Protein AF-A2G9U9-F1 (afdb_monomer)

Foldseek 3Di:
DLVVLLVVLLVQLPDPDLEDDPVNLVVSVVVLVPDDLVSVLSSLLSLLVVLLDDPDDPSSNVHSVVVLVVCCVPPVVSSVVSVVVCVVSVVVVVVVVVVVVVVVVVVVVVVVVD

Radius of gyration: 17.68 Å; Cα contacts (8 Å, |Δi|>4): 52; chains: 1; bounding box: 60×22×32 Å

pLDDT: mean 82.05, std 16.96, range [29.73, 95.94]

Secondary structure (DSSP, 8-state):
-HHHHHHHHHHHHTSSS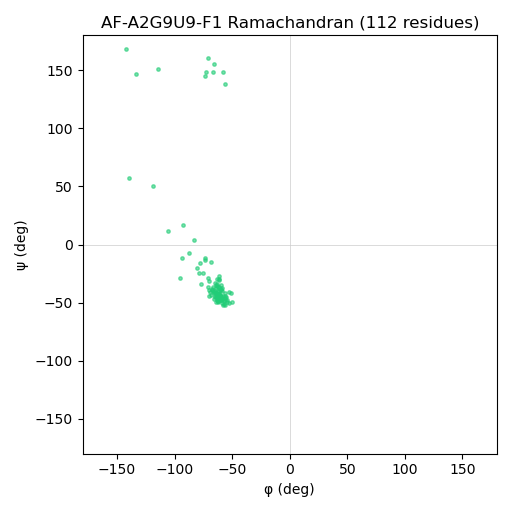SS--HHHHHHHHHHHHHS-HHHHHHHHHHHHHHHTSS---HHHHHHHHHHHHHHHHH-HHHHHHHHHHHHHHHHHHHHHHHHHHHHHHHHHHHHTT-

Solvent-accessible surface area (backbone atoms only — not comparable to full-atom values): 6516 Å² total; per-residue (Å²): 109,41,69,58,53,43,51,49,53,55,58,61,39,70,48,88,61,96,63,82,54,70,67,57,53,51,51,53,51,55,52,57,70,73,46,54,69,75,40,48,49,55,32,53,49,51,51,51,48,56,66,74,41,93,86,62,53,70,69,32,45,52,50,54,46,55,52,48,53,53,42,40,76,76,40,48,68,64,42,51,57,50,46,60,73,43,48,64,61,52,50,54,50,52,52,52,55,52,52,60,53,44,55,51,49,53,54,49,57,59,60,71,77,109

Nearest PDB structures (foldseek):
  7zbw-assembly1_D  TM=5.278E-01  e=1.260E+00  Homo sapiens
  5mq0-assembly1_H  TM=6.323E-01  e=5.828E+00  Saccharomyces cerevisiae
  7dmf-assembly1_A  TM=4.169E-01  e=3.858E+00  synthetic construct
  9g6k-assembly1_Lq  TM=3.735E-01  e=4.604E+00  Toxoplasma gondii
  3ea5-assembly2_D  TM=4.399E-01  e=9.337E+00  Saccharomyces cerevisiae

Structure (mmCIF, N/CA/C/O backbone):
data_AF-A2G9U9-F1
#
_entry.id   AF-A2G9U9-F1
#
loop_
_atom_site.group_PDB
_atom_site.id
_atom_site.type_symbol
_atom_site.label_atom_id
_atom_site.label_alt_id
_atom_site.label_comp_id
_atom_site.label_asym_id
_atom_site.label_entity_id
_atom_site.label_seq_id
_atom_site.pdbx_PDB_ins_code
_atom_site.Cartn_x
_atom_site.Cartn_y
_atom_site.Cartn_z
_atom_site.occupancy
_atom_site.B_iso_or_equiv
_atom_site.auth_seq_id
_atom_site.auth_comp_id
_atom_site.auth_asym_id
_atom_site.auth_atom_id
_atom_site.pdbx_PDB_model_num
ATOM 1 N N . MET A 1 1 ? -11.664 -10.485 3.962 1.00 69.94 1 MET A N 1
ATOM 2 C CA . MET A 1 1 ? -11.960 -9.277 3.154 1.00 69.94 1 MET A CA 1
ATOM 3 C C . MET A 1 1 ? -10.697 -8.467 2.861 1.00 69.94 1 MET A C 1
ATOM 5 O O . MET A 1 1 ? -10.426 -8.225 1.693 1.00 69.94 1 MET A O 1
ATOM 9 N N . SER A 1 2 ? -9.882 -8.148 3.874 1.00 84.00 2 SER A N 1
ATOM 10 C CA . SER A 1 2 ? -8.572 -7.473 3.753 1.00 84.00 2 SER A CA 1
ATOM 11 C C . SER A 1 2 ? -7.621 -8.106 2.724 1.00 84.00 2 SER A C 1
ATOM 13 O O . SER A 1 2 ? -7.153 -7.413 1.829 1.00 84.00 2 SER A O 1
ATOM 15 N N . ARG A 1 3 ? -7.418 -9.432 2.760 1.00 89.62 3 ARG A N 1
ATOM 16 C CA . ARG A 1 3 ? -6.572 -10.146 1.774 1.00 89.62 3 ARG A CA 1
ATOM 17 C C . ARG A 1 3 ? -7.059 -10.004 0.325 1.00 89.62 3 ARG A C 1
ATOM 19 O O . ARG A 1 3 ? -6.250 -9.862 -0.581 1.00 89.62 3 ARG A O 1
ATOM 26 N N . ARG A 1 4 ? -8.381 -10.020 0.105 1.00 93.56 4 ARG A N 1
ATOM 27 C CA . ARG A 1 4 ? -8.967 -9.851 -1.236 1.00 93.56 4 ARG A CA 1
ATOM 28 C C . ARG A 1 4 ? -8.685 -8.448 -1.771 1.00 93.56 4 ARG A C 1
ATOM 30 O O . ARG A 1 4 ? -8.239 -8.330 -2.903 1.00 93.56 4 ARG A O 1
ATOM 37 N N . LEU A 1 5 ? -8.899 -7.421 -0.943 1.00 94.50 5 LEU A N 1
ATOM 38 C CA . LEU A 1 5 ? -8.611 -6.033 -1.309 1.00 94.50 5 LEU A CA 1
ATOM 39 C C . LEU A 1 5 ? -7.120 -5.830 -1.611 1.00 94.50 5 LEU A C 1
ATOM 41 O O . LEU A 1 5 ? -6.786 -5.230 -2.624 1.00 94.50 5 LEU A O 1
ATOM 45 N N . LEU A 1 6 ? -6.233 -6.357 -0.763 1.00 95.12 6 LEU A N 1
ATOM 46 C CA . LEU A 1 6 ? -4.788 -6.270 -0.977 1.00 95.12 6 LEU A CA 1
ATOM 47 C C . LEU A 1 6 ? -4.380 -6.885 -2.324 1.00 95.12 6 LEU A C 1
ATOM 49 O O . LEU A 1 6 ? -3.701 -6.231 -3.107 1.00 95.12 6 LEU A O 1
ATOM 53 N N . ASN A 1 7 ? -4.853 -8.096 -2.632 1.00 95.12 7 ASN A N 1
ATOM 54 C CA . ASN A 1 7 ? -4.568 -8.743 -3.915 1.00 95.12 7 ASN A CA 1
ATOM 55 C C . ASN A 1 7 ? -5.115 -7.939 -5.103 1.00 95.12 7 ASN A C 1
ATOM 57 O O . ASN A 1 7 ? -4.440 -7.831 -6.120 1.00 95.12 7 ASN A O 1
ATOM 61 N N . GLN A 1 8 ? -6.312 -7.355 -4.980 1.00 95.56 8 GLN A N 1
ATOM 62 C CA . GLN A 1 8 ? -6.877 -6.491 -6.021 1.00 95.56 8 GLN A CA 1
ATOM 63 C C . GLN A 1 8 ? -5.991 -5.266 -6.279 1.00 95.56 8 GLN A C 1
ATOM 65 O O . GLN A 1 8 ? -5.714 -4.956 -7.431 1.00 95.56 8 GLN A O 1
ATOM 70 N N . ILE A 1 9 ? -5.492 -4.619 -5.221 1.00 95.94 9 ILE A N 1
ATOM 71 C CA . ILE A 1 9 ? -4.565 -3.484 -5.333 1.00 95.94 9 ILE A CA 1
ATOM 72 C C . ILE A 1 9 ? -3.260 -3.888 -6.010 1.00 95.94 9 ILE A C 1
ATOM 74 O O . ILE A 1 9 ? -2.801 -3.191 -6.914 1.00 95.94 9 ILE A O 1
ATOM 78 N N . ILE A 1 10 ? -2.672 -5.009 -5.596 1.00 94.00 10 ILE A N 1
ATOM 79 C CA . ILE A 1 10 ? -1.420 -5.494 -6.177 1.00 94.00 10 ILE A CA 1
ATOM 80 C C . ILE A 1 10 ? -1.619 -5.806 -7.661 1.00 94.00 10 ILE A C 1
ATOM 82 O O . ILE A 1 10 ? -0.854 -5.311 -8.482 1.00 94.00 10 ILE A O 1
ATOM 86 N N . ASN A 1 11 ? -2.668 -6.546 -8.021 1.00 93.75 11 ASN A N 1
ATOM 87 C CA . ASN A 1 11 ? -2.938 -6.912 -9.411 1.00 93.75 11 ASN A CA 1
ATOM 88 C C . ASN A 1 11 ? -3.186 -5.678 -10.287 1.00 93.75 11 ASN A C 1
ATOM 90 O O . ASN A 1 11 ? -2.589 -5.548 -11.350 1.00 93.75 11 ASN A O 1
ATOM 94 N N . GLU A 1 12 ? -4.002 -4.730 -9.826 1.00 94.50 12 GLU A N 1
ATOM 95 C CA . GLU A 1 12 ? -4.274 -3.505 -10.583 1.00 94.50 12 GLU A CA 1
ATOM 96 C C . GLU A 1 12 ? -3.007 -2.643 -10.741 1.00 94.50 12 GLU A C 1
ATOM 98 O O . GLU A 1 12 ? -2.799 -2.016 -11.784 1.00 94.50 12 GLU A O 1
ATOM 103 N N . SER A 1 13 ? -2.105 -2.651 -9.749 1.00 93.50 13 SER A N 1
ATOM 104 C CA . SER A 1 13 ? -0.830 -1.925 -9.837 1.00 93.50 13 SER A CA 1
ATOM 105 C C . SER A 1 13 ? 0.055 -2.418 -10.986 1.00 93.50 13 SER A C 1
ATOM 107 O O . SER A 1 13 ? 0.830 -1.633 -11.534 1.00 93.50 13 SER A O 1
ATOM 109 N N . GLN A 1 14 ? -0.099 -3.685 -11.393 1.00 92.56 14 GLN A N 1
ATOM 110 C CA . GLN A 1 14 ? 0.659 -4.300 -12.485 1.00 92.56 14 GLN A CA 1
ATOM 111 C C . GLN A 1 14 ? 0.223 -3.814 -13.871 1.00 92.56 14 GLN A C 1
ATOM 113 O O . GLN A 1 14 ? 0.937 -4.055 -14.843 1.00 92.56 14 GLN A O 1
ATOM 118 N N . SER A 1 15 ? -0.910 -3.110 -13.979 1.00 90.56 15 SER A N 1
ATOM 119 C CA . SER A 1 15 ? -1.349 -2.516 -15.244 1.00 90.56 15 SER A CA 1
ATOM 120 C C . SER A 1 15 ? -0.303 -1.548 -15.813 1.00 90.56 15 SER A C 1
ATOM 122 O O . SER A 1 15 ? 0.409 -0.861 -15.077 1.00 90.56 15 SER A O 1
ATOM 124 N N . SER A 1 16 ? -0.233 -1.449 -17.141 1.00 87.19 16 SER A N 1
ATOM 125 C CA . SER A 1 16 ? 0.700 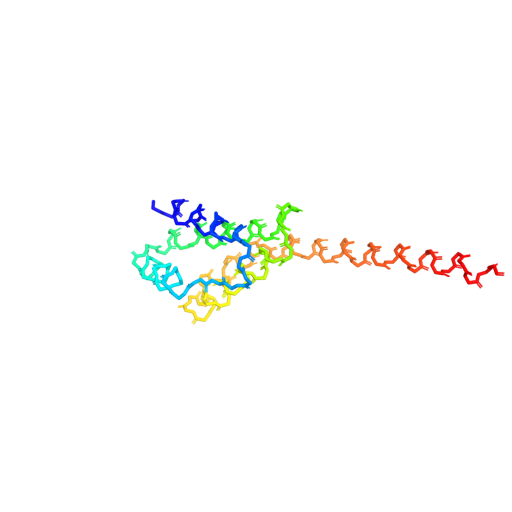-0.557 -17.846 1.00 87.19 16 SER A CA 1
ATOM 126 C C . SER A 1 16 ? 0.318 0.925 -17.772 1.00 87.19 16 SER A C 1
ATOM 128 O O . SER A 1 16 ? 1.140 1.786 -18.077 1.00 87.19 16 SER A O 1
ATOM 130 N N . SER A 1 17 ? -0.908 1.244 -17.345 1.00 86.75 17 SER A N 1
ATOM 131 C CA . SER A 1 17 ? -1.376 2.620 -17.157 1.00 86.75 17 SER A CA 1
ATOM 132 C C . SER A 1 17 ? -0.456 3.388 -16.207 1.00 86.75 17 SER A C 1
ATOM 134 O O . SER A 1 17 ? -0.070 2.859 -15.175 1.00 86.75 17 SER A O 1
ATOM 136 N N . GLY A 1 18 ? -0.135 4.651 -16.494 1.00 81.38 18 GLY A N 1
ATOM 137 C CA . GLY A 1 18 ? 0.722 5.471 -15.618 1.00 81.38 18 GLY A CA 1
ATOM 138 C C . GLY A 1 18 ? 0.085 5.855 -14.271 1.00 81.38 18 GLY A C 1
ATOM 139 O O . GLY A 1 18 ? 0.768 6.305 -13.357 1.00 81.38 18 GLY A O 1
ATOM 140 N N . THR A 1 19 ? -1.230 5.687 -14.145 1.00 85.12 19 THR A N 1
ATOM 141 C CA . THR A 1 19 ? -2.033 6.105 -12.992 1.00 85.12 19 THR A CA 1
ATOM 142 C C . THR A 1 19 ? -3.116 5.071 -12.688 1.00 85.12 19 THR A C 1
ATOM 144 O O . THR A 1 19 ? -3.382 4.178 -13.496 1.00 85.12 19 THR A O 1
ATOM 147 N N . TRP A 1 20 ? -3.750 5.203 -11.528 1.00 91.19 20 TRP A N 1
ATOM 148 C CA . TRP A 1 20 ? -4.965 4.475 -11.188 1.00 91.19 20 TRP A CA 1
ATOM 149 C C . TRP A 1 20 ? -6.167 5.038 -11.943 1.00 91.19 20 TRP A C 1
ATOM 151 O O . TRP A 1 20 ? -6.289 6.254 -12.114 1.00 91.19 20 TRP A O 1
ATOM 161 N N . SER A 1 21 ? -7.102 4.173 -12.332 1.00 91.62 21 SER A N 1
ATOM 162 C CA . SER A 1 21 ? -8.404 4.652 -12.789 1.00 91.62 21 SER A CA 1
ATOM 163 C C . SER A 1 21 ? -9.166 5.305 -11.629 1.00 91.62 21 SER A C 1
ATOM 165 O O . SER A 1 21 ? -9.026 4.929 -10.458 1.00 91.62 21 SER A O 1
ATOM 167 N N . TYR A 1 22 ? -9.986 6.309 -11.949 1.00 89.69 22 TYR A N 1
ATOM 168 C CA . TYR A 1 22 ? -10.817 6.985 -10.951 1.00 89.69 22 TYR A CA 1
ATOM 169 C C . TYR A 1 22 ? -11.755 6.000 -10.240 1.00 89.69 22 TYR A C 1
ATOM 171 O O . TYR A 1 22 ? -11.872 6.031 -9.015 1.00 89.69 22 TYR A O 1
ATOM 179 N N . THR A 1 23 ? -12.384 5.108 -11.008 1.00 93.75 23 THR A N 1
ATOM 180 C CA . THR A 1 23 ? -13.302 4.078 -10.509 1.00 93.75 23 THR A CA 1
ATOM 181 C C . THR A 1 23 ? -12.606 3.146 -9.528 1.00 93.75 23 THR A C 1
ATOM 183 O O . THR A 1 23 ? -13.097 2.968 -8.416 1.00 93.75 23 THR A O 1
ATOM 186 N N . PHE A 1 24 ? -11.414 2.654 -9.875 1.00 94.62 24 PHE A N 1
ATOM 187 C CA . PHE A 1 24 ? -10.636 1.799 -8.986 1.00 94.62 24 PHE A CA 1
ATOM 188 C C . PHE A 1 24 ? -10.301 2.500 -7.665 1.00 94.62 24 PHE A C 1
ATOM 190 O O . PHE A 1 24 ? -10.539 1.960 -6.584 1.00 94.62 24 PHE A O 1
ATOM 197 N N . MET A 1 25 ? -9.806 3.742 -7.726 1.00 93.56 25 MET A N 1
ATOM 198 C CA . MET A 1 25 ? -9.506 4.502 -6.510 1.00 93.56 25 MET A CA 1
ATOM 199 C C . MET A 1 25 ? -10.754 4.734 -5.665 1.00 93.56 25 MET A C 1
ATOM 201 O O . MET A 1 25 ? -10.698 4.597 -4.445 1.00 93.56 25 MET A O 1
ATOM 205 N N . PHE A 1 26 ? -11.882 5.073 -6.283 1.00 93.06 26 PHE A N 1
ATOM 206 C CA . PHE A 1 26 ? -13.143 5.271 -5.576 1.00 93.06 26 PHE A CA 1
ATOM 207 C C . PHE A 1 26 ? -13.610 3.994 -4.859 1.00 93.06 26 PHE A C 1
ATOM 209 O O . PHE A 1 26 ? -13.975 4.041 -3.682 1.00 93.06 26 PHE A O 1
ATOM 216 N N . GLU A 1 27 ? -13.525 2.841 -5.522 1.00 95.00 27 GLU A N 1
ATOM 217 C CA . GLU A 1 27 ? -13.864 1.542 -4.938 1.00 95.00 27 GLU A CA 1
ATOM 218 C C . GLU A 1 27 ? -12.958 1.184 -3.759 1.00 95.00 27 GLU A C 1
ATOM 220 O O . GLU A 1 27 ? -13.456 0.865 -2.676 1.00 95.00 27 GLU A O 1
ATOM 225 N N . VAL A 1 28 ? -11.636 1.305 -3.923 1.00 95.31 28 VAL A N 1
ATOM 226 C CA . VAL A 1 28 ? -10.671 1.038 -2.846 1.00 95.31 28 VAL A CA 1
ATOM 227 C C . VAL A 1 28 ? -10.972 1.907 -1.626 1.00 95.31 28 VAL A C 1
ATOM 229 O O . VAL A 1 28 ? -11.009 1.399 -0.505 1.00 95.31 28 VAL A O 1
ATOM 232 N N . ARG A 1 29 ? -11.257 3.199 -1.827 1.00 93.25 29 ARG A N 1
ATOM 233 C CA . ARG A 1 29 ? -11.622 4.130 -0.746 1.00 93.25 29 ARG A CA 1
ATOM 234 C C . ARG A 1 29 ? -12.880 3.690 -0.006 1.00 93.25 29 ARG A C 1
ATOM 236 O O . ARG A 1 29 ? -12.885 3.662 1.225 1.00 93.25 29 ARG A O 1
ATOM 243 N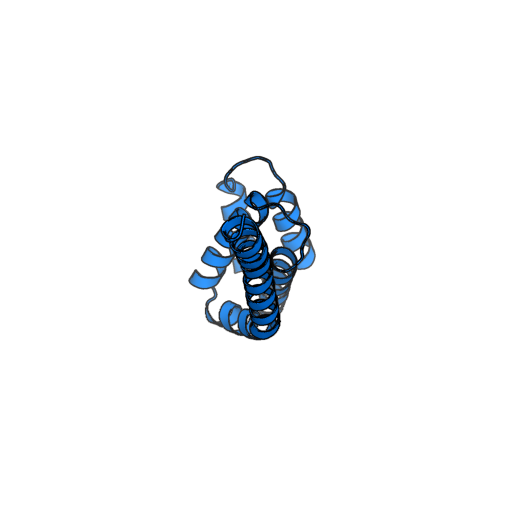 N . ASN A 1 30 ? -13.927 3.312 -0.735 1.00 94.56 30 ASN A N 1
ATOM 244 C CA . ASN A 1 30 ? -15.179 2.856 -0.135 1.00 94.56 30 ASN A CA 1
ATOM 245 C C . ASN A 1 30 ? -14.996 1.563 0.660 1.00 94.56 30 ASN A C 1
ATOM 247 O O . ASN A 1 30 ? -15.516 1.441 1.770 1.00 94.56 30 ASN A O 1
ATOM 251 N N . ILE A 1 31 ? -14.221 0.613 0.132 1.00 95.38 31 ILE A N 1
ATOM 252 C CA . ILE A 1 31 ? -13.929 -0.632 0.843 1.00 95.38 31 ILE A CA 1
ATOM 253 C C . ILE A 1 31 ? -13.129 -0.320 2.109 1.00 95.38 31 ILE A C 1
ATOM 255 O O . ILE A 1 31 ? -13.533 -0.749 3.189 1.00 95.38 31 ILE A O 1
ATOM 259 N N . LEU A 1 32 ? -12.050 0.467 2.010 1.00 94.94 32 LEU A N 1
ATOM 260 C CA . LEU A 1 32 ? -11.230 0.859 3.159 1.00 94.94 32 LEU A CA 1
ATOM 261 C C . LEU A 1 32 ? -12.068 1.538 4.244 1.00 94.94 32 LEU A C 1
ATOM 263 O O . LEU A 1 32 ? -11.965 1.152 5.406 1.00 94.94 32 LEU A O 1
ATOM 267 N N . LYS A 1 33 ? -12.949 2.479 3.886 1.00 93.94 33 LYS A N 1
ATOM 268 C CA . LYS A 1 33 ? -13.834 3.163 4.842 1.00 93.94 33 LYS A CA 1
ATOM 269 C C . LYS A 1 33 ? -14.638 2.177 5.694 1.00 93.94 33 LYS A C 1
ATOM 271 O O . LYS A 1 33 ? -14.719 2.363 6.907 1.00 93.94 33 LYS A O 1
ATOM 276 N N . ASN A 1 34 ? -15.132 1.106 5.078 1.00 94.44 34 ASN A N 1
ATOM 277 C CA . ASN A 1 34 ? -15.985 0.103 5.715 1.00 94.44 34 ASN A CA 1
ATOM 278 C C . ASN A 1 34 ? -15.218 -1.041 6.406 1.00 94.44 34 ASN A C 1
ATOM 280 O O . ASN A 1 34 ? -15.828 -1.861 7.091 1.00 94.44 34 ASN A O 1
ATOM 284 N N . LEU A 1 35 ? -13.892 -1.127 6.255 1.00 94.88 35 LEU A N 1
ATOM 285 C CA . LEU A 1 35 ? -13.097 -2.146 6.945 1.00 94.88 35 LEU A CA 1
ATOM 286 C C . LEU A 1 35 ? -12.964 -1.853 8.442 1.00 94.88 35 LEU A C 1
ATOM 288 O O . LEU A 1 35 ? -12.836 -0.704 8.869 1.00 94.88 35 LEU A O 1
ATOM 292 N N . ARG A 1 36 ? -12.875 -2.910 9.252 1.00 94.75 36 ARG A N 1
ATOM 293 C CA . ARG A 1 36 ? -12.460 -2.799 10.659 1.00 94.75 36 ARG A CA 1
ATOM 294 C C . ARG A 1 36 ? -11.000 -2.347 10.746 1.00 94.75 36 ARG A C 1
ATOM 296 O O . ARG A 1 36 ? -10.220 -2.588 9.827 1.00 94.75 36 ARG A O 1
ATOM 303 N N . GLN A 1 37 ? -10.609 -1.729 11.860 1.00 91.31 37 GLN A N 1
ATOM 304 C CA . GLN A 1 37 ? -9.241 -1.227 12.061 1.00 91.31 37 GLN A CA 1
ATOM 305 C C . GLN A 1 37 ? -8.176 -2.313 11.841 1.00 91.31 37 GLN A C 1
ATOM 307 O O . GLN A 1 37 ? -7.269 -2.117 11.038 1.00 91.31 37 GLN A O 1
ATOM 312 N N . ASN A 1 38 ? -8.352 -3.498 12.430 1.00 91.69 38 ASN A N 1
ATOM 313 C CA . ASN A 1 38 ? -7.416 -4.618 12.255 1.00 91.69 38 ASN A CA 1
ATOM 314 C C . ASN A 1 38 ? -7.298 -5.085 10.794 1.00 91.69 38 ASN A C 1
ATOM 316 O O . ASN A 1 38 ? -6.250 -5.569 10.377 1.00 91.69 38 ASN A O 1
ATOM 320 N N . ASP A 1 39 ? -8.361 -4.948 9.999 1.00 94.44 39 ASP A N 1
ATOM 321 C CA . ASP A 1 39 ? -8.322 -5.277 8.574 1.00 94.44 39 ASP A CA 1
ATOM 322 C C . ASP A 1 39 ?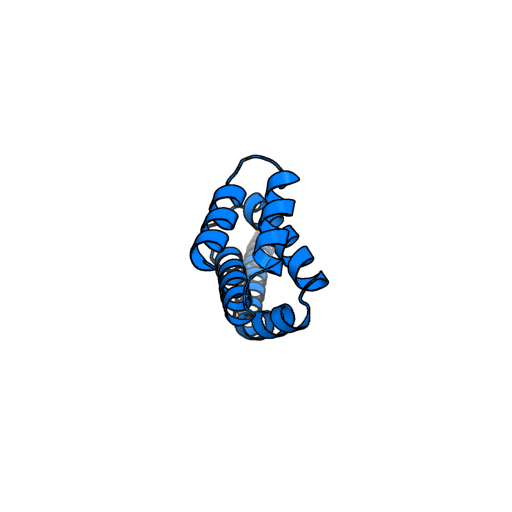 -7.614 -4.199 7.749 1.00 94.44 39 ASP A C 1
ATOM 324 O O . ASP A 1 39 ? -6.933 -4.542 6.784 1.00 94.44 39 ASP A O 1
ATOM 328 N N . LYS A 1 40 ? -7.730 -2.922 8.137 1.00 93.56 40 LYS A N 1
ATOM 329 C CA . LYS A 1 40 ? -6.951 -1.826 7.541 1.00 93.56 40 LYS A CA 1
ATOM 330 C C . LYS A 1 40 ? -5.457 -2.036 7.770 1.00 93.56 40 LYS A C 1
ATOM 332 O O . LYS A 1 40 ? -4.706 -2.002 6.802 1.00 93.56 40 LYS A O 1
ATOM 337 N N . VAL A 1 41 ? -5.057 -2.339 9.011 1.00 92.69 41 VAL A N 1
ATOM 338 C CA . VAL A 1 41 ? -3.656 -2.637 9.367 1.00 92.69 41 VAL A CA 1
ATOM 339 C C . VAL A 1 41 ? -3.101 -3.727 8.454 1.00 92.69 41 VAL A C 1
ATOM 341 O O . VAL A 1 41 ? -2.098 -3.505 7.794 1.00 92.69 41 VAL A O 1
ATOM 344 N N . LYS A 1 42 ? -3.808 -4.856 8.300 1.00 93.69 42 LYS A N 1
ATOM 345 C CA . LYS A 1 42 ? -3.379 -5.952 7.409 1.00 93.69 42 LYS A CA 1
ATOM 346 C C . LYS A 1 42 ? -3.155 -5.510 5.963 1.00 93.69 42 LYS A C 1
ATOM 348 O O . LYS A 1 42 ? -2.196 -5.948 5.336 1.00 93.69 42 LYS A O 1
ATOM 353 N N . VAL A 1 43 ? -4.040 -4.670 5.422 1.00 94.75 43 VAL A N 1
ATOM 354 C CA . VAL A 1 43 ? -3.875 -4.134 4.063 1.00 94.75 43 VAL A CA 1
ATOM 355 C C . VAL A 1 43 ? -2.638 -3.243 4.002 1.00 94.75 43 VAL A C 1
ATOM 357 O O . VAL A 1 43 ? -1.837 -3.390 3.089 1.00 94.75 43 VAL A O 1
ATOM 360 N N . PHE A 1 44 ? -2.447 -2.354 4.976 1.00 93.38 44 PHE A N 1
ATOM 361 C CA . PHE A 1 44 ? -1.345 -1.392 4.963 1.00 93.38 44 PHE A CA 1
ATOM 362 C C . PHE A 1 44 ? 0.005 -2.085 5.152 1.00 93.38 44 PHE A C 1
ATOM 364 O O . PHE A 1 44 ? 0.931 -1.806 4.396 1.00 93.38 44 PHE A O 1
ATOM 371 N N . THR A 1 45 ? 0.094 -3.036 6.084 1.00 92.06 45 THR A N 1
ATOM 372 C CA . THR A 1 45 ? 1.260 -3.905 6.275 1.00 92.06 45 THR A CA 1
ATOM 373 C C . THR A 1 45 ? 1.624 -4.608 4.972 1.00 92.06 45 THR A C 1
ATOM 375 O O . THR A 1 45 ? 2.762 -4.502 4.532 1.00 92.06 45 THR A O 1
ATOM 378 N N . GLY A 1 46 ? 0.650 -5.225 4.295 1.00 91.69 46 GLY A N 1
ATOM 379 C CA . GLY A 1 46 ? 0.894 -5.891 3.015 1.00 91.69 46 GLY A CA 1
ATOM 380 C C . GLY A 1 46 ? 1.358 -4.942 1.903 1.00 91.69 46 GLY A C 1
ATOM 381 O O . GLY A 1 46 ? 2.208 -5.310 1.099 1.00 91.69 46 GLY A O 1
ATOM 382 N N . LEU A 1 47 ? 0.857 -3.701 1.862 1.00 92.31 47 LEU A N 1
ATOM 383 C CA . LEU A 1 47 ? 1.348 -2.692 0.913 1.00 92.31 47 LEU A CA 1
ATOM 384 C C . LEU A 1 47 ? 2.807 -2.316 1.189 1.00 92.31 47 LEU A C 1
ATOM 386 O O . LEU A 1 47 ? 3.600 -2.228 0.252 1.00 92.31 47 LEU A O 1
ATOM 390 N N . PHE A 1 48 ? 3.168 -2.113 2.460 1.00 90.12 48 PHE A N 1
ATOM 391 C CA . PHE A 1 48 ? 4.552 -1.847 2.849 1.00 90.12 48 PHE A CA 1
ATOM 392 C C . PHE A 1 48 ? 5.466 -3.020 2.516 1.00 90.12 48 PHE A C 1
ATOM 394 O O . PHE A 1 48 ? 6.534 -2.790 1.961 1.00 90.12 48 PHE A O 1
ATOM 401 N N . GLU A 1 49 ? 5.048 -4.256 2.787 1.00 89.38 49 GLU A N 1
ATOM 402 C CA . GLU A 1 49 ? 5.794 -5.456 2.404 1.00 89.38 49 GLU A CA 1
ATOM 403 C C . GLU A 1 49 ? 6.053 -5.472 0.899 1.00 89.38 49 GLU A C 1
ATOM 405 O O . GLU A 1 49 ? 7.204 -5.549 0.488 1.00 89.38 49 GLU A O 1
ATOM 410 N N . VAL A 1 50 ? 5.025 -5.310 0.065 1.00 90.12 50 VAL A N 1
ATOM 411 C CA . VAL A 1 50 ? 5.188 -5.323 -1.398 1.00 90.12 50 VAL A CA 1
ATOM 412 C C . VAL A 1 50 ? 6.143 -4.224 -1.872 1.00 90.12 50 VAL A C 1
ATOM 414 O O . VAL A 1 50 ? 7.048 -4.501 -2.656 1.00 90.12 50 VAL A O 1
ATOM 417 N N . ILE A 1 51 ? 6.008 -2.997 -1.356 1.00 88.06 51 ILE A N 1
ATOM 418 C CA . ILE A 1 51 ? 6.909 -1.883 -1.700 1.00 88.06 51 ILE A CA 1
ATOM 419 C C . ILE A 1 51 ? 8.348 -2.151 -1.240 1.00 88.06 51 ILE A C 1
ATOM 421 O O . ILE A 1 51 ? 9.316 -1.808 -1.924 1.00 88.06 51 ILE A O 1
ATOM 425 N N . LEU A 1 52 ? 8.493 -2.771 -0.071 1.00 81.06 52 LEU A N 1
ATOM 426 C CA . LEU A 1 52 ? 9.762 -3.125 0.549 1.00 81.06 52 LEU A CA 1
ATOM 427 C C . LEU A 1 52 ? 10.215 -4.542 0.201 1.00 81.06 52 LEU A C 1
ATOM 429 O O . LEU A 1 52 ? 11.122 -5.035 0.856 1.00 81.06 52 LEU A O 1
ATOM 433 N N . HIS A 1 53 ? 9.681 -5.195 -0.826 1.00 74.25 53 HIS A N 1
ATOM 434 C CA . HIS A 1 53 ? 10.233 -6.426 -1.392 1.00 74.25 53 HIS A CA 1
ATOM 435 C C . HIS A 1 53 ? 10.707 -6.152 -2.829 1.00 74.25 53 HIS A C 1
ATOM 437 O O . HIS A 1 53 ? 10.325 -5.167 -3.451 1.00 74.25 53 HIS A O 1
ATOM 443 N N . LYS A 1 54 ? 11.729 -6.887 -3.291 1.00 58.81 54 LYS A N 1
ATOM 444 C CA . LYS A 1 54 ? 12.620 -6.435 -4.386 1.00 58.81 54 LYS A CA 1
ATOM 445 C C . LYS A 1 54 ? 12.084 -6.675 -5.810 1.00 58.81 54 LYS A C 1
ATOM 447 O O . LYS A 1 54 ? 12.773 -6.324 -6.757 1.00 58.81 54 LYS A O 1
ATOM 452 N N . GLU A 1 55 ? 10.868 -7.183 -5.974 1.00 77.00 55 GLU A N 1
ATOM 453 C CA . GLU A 1 55 ? 10.350 -7.629 -7.277 1.00 77.00 55 GLU A CA 1
ATOM 454 C C . GLU A 1 55 ? 9.109 -6.848 -7.725 1.00 77.00 55 GLU A C 1
ATOM 456 O O . GLU A 1 55 ? 8.093 -7.425 -8.099 1.00 77.00 55 GLU A O 1
ATOM 461 N N . ILE A 1 56 ? 9.178 -5.516 -7.683 1.00 87.12 56 ILE A N 1
ATOM 462 C CA . ILE A 1 56 ? 8.161 -4.657 -8.299 1.00 87.12 56 ILE A CA 1
ATOM 463 C C . ILE A 1 56 ? 8.815 -3.540 -9.110 1.00 87.12 56 ILE A C 1
ATOM 465 O O . ILE A 1 56 ? 9.892 -3.044 -8.764 1.00 87.12 56 ILE A O 1
ATOM 469 N N . THR A 1 57 ? 8.161 -3.144 -10.201 1.00 89.75 57 THR A N 1
ATOM 470 C CA . THR A 1 57 ? 8.662 -2.087 -11.090 1.00 89.75 57 THR A CA 1
ATOM 471 C C . THR A 1 57 ? 8.572 -0.711 -10.427 1.00 89.75 57 THR A C 1
ATOM 473 O O . THR A 1 57 ? 7.787 -0.500 -9.501 1.00 89.75 57 THR A O 1
ATOM 476 N N . GLU A 1 58 ? 9.329 0.270 -10.925 1.00 88.25 58 GLU A N 1
ATOM 477 C CA . GLU A 1 58 ? 9.217 1.658 -10.447 1.00 88.25 58 GLU A CA 1
ATOM 478 C C . GLU A 1 58 ? 7.808 2.231 -10.656 1.00 88.25 58 GLU A C 1
ATOM 480 O O . GLU A 1 58 ? 7.287 2.937 -9.794 1.00 88.25 58 GLU A O 1
ATOM 485 N N . LEU A 1 59 ? 7.135 1.853 -11.748 1.00 90.06 59 LEU A N 1
ATOM 486 C CA . LEU A 1 59 ? 5.742 2.233 -11.981 1.00 90.06 59 LEU A CA 1
ATOM 487 C C . LEU A 1 59 ? 4.802 1.646 -10.915 1.00 90.06 59 LEU A C 1
ATOM 489 O O . LEU A 1 59 ? 3.935 2.351 -10.397 1.00 90.06 59 LEU A O 1
ATOM 493 N N . GLN A 1 60 ? 4.981 0.373 -10.554 1.00 90.94 60 GLN A N 1
ATOM 494 C CA . GLN A 1 60 ? 4.208 -0.257 -9.481 1.00 90.94 60 GLN A CA 1
ATOM 495 C C . GLN A 1 60 ? 4.481 0.424 -8.134 1.00 90.94 60 GLN A C 1
ATOM 497 O O . GLN A 1 60 ? 3.534 0.770 -7.427 1.00 90.94 60 GLN A O 1
ATOM 502 N N . LYS A 1 61 ? 5.751 0.702 -7.802 1.00 89.38 61 LYS A N 1
ATOM 503 C CA . LYS A 1 61 ? 6.122 1.462 -6.593 1.00 89.38 61 LYS A CA 1
ATOM 504 C C . LYS A 1 61 ? 5.437 2.819 -6.553 1.00 89.38 61 LYS A C 1
ATOM 506 O O . LYS A 1 61 ? 4.862 3.174 -5.525 1.00 89.38 61 LYS A O 1
ATOM 511 N N . PHE A 1 62 ? 5.471 3.559 -7.659 1.00 89.69 62 PHE A N 1
ATOM 512 C CA . PHE A 1 62 ? 4.835 4.866 -7.778 1.00 89.69 62 PHE A CA 1
ATOM 513 C C . PHE A 1 62 ? 3.332 4.783 -7.493 1.00 89.69 62 PHE A C 1
ATOM 515 O O . PHE A 1 62 ? 2.833 5.469 -6.600 1.00 89.69 62 PHE A O 1
ATOM 522 N N . LYS A 1 63 ? 2.621 3.875 -8.167 1.00 92.25 63 LYS A N 1
ATOM 523 C CA . LYS A 1 63 ? 1.188 3.642 -7.952 1.00 92.25 63 LYS A CA 1
ATOM 524 C C . LYS A 1 63 ? 0.856 3.290 -6.504 1.00 92.25 63 LYS A C 1
ATOM 526 O O . LYS A 1 63 ? -0.012 3.916 -5.892 1.00 92.25 63 LYS A O 1
ATOM 531 N N . LEU A 1 64 ? 1.546 2.307 -5.929 1.00 92.56 64 LEU A N 1
ATOM 532 C CA . LEU A 1 64 ? 1.306 1.883 -4.547 1.00 92.56 64 LEU A CA 1
ATOM 533 C C . LEU A 1 64 ? 1.624 3.010 -3.549 1.00 92.56 64 LEU A C 1
ATOM 535 O O . LEU A 1 64 ? 0.900 3.183 -2.569 1.00 92.56 64 LEU A O 1
ATOM 539 N N . SER A 1 65 ? 2.628 3.840 -3.843 1.00 89.75 65 SER A N 1
ATOM 540 C CA . SER A 1 65 ? 2.952 5.032 -3.052 1.00 89.75 65 SER A CA 1
ATOM 541 C C . SER A 1 65 ? 1.832 6.074 -3.093 1.00 89.75 65 SER A C 1
ATOM 543 O O . SER A 1 65 ? 1.488 6.628 -2.052 1.00 89.75 65 SER A O 1
ATOM 545 N N . GLN A 1 66 ? 1.187 6.294 -4.245 1.00 90.62 66 GLN A N 1
ATOM 546 C CA . GLN A 1 66 ? 0.016 7.180 -4.335 1.00 90.62 66 GLN A CA 1
ATOM 547 C C . GLN A 1 66 ? -1.126 6.713 -3.419 1.00 90.62 66 GLN A C 1
ATOM 549 O O . GLN A 1 66 ? -1.775 7.531 -2.758 1.00 90.62 66 GLN A O 1
ATOM 554 N N . LEU A 1 67 ? -1.365 5.399 -3.342 1.00 91.81 67 LEU A N 1
ATOM 555 C CA . LEU A 1 67 ? -2.373 4.847 -2.439 1.00 91.81 67 LEU A CA 1
ATOM 556 C C . LEU A 1 67 ? -1.960 4.996 -0.967 1.00 91.81 67 LEU A C 1
ATOM 558 O O . LEU A 1 67 ? -2.794 5.367 -0.139 1.00 91.81 67 LEU A O 1
ATOM 562 N N . LEU A 1 68 ? -0.684 4.777 -0.639 1.00 90.62 68 LEU A N 1
ATOM 563 C CA . LEU A 1 68 ? -0.157 5.041 0.702 1.00 90.62 68 LEU A CA 1
ATOM 564 C C . LEU A 1 68 ? -0.299 6.514 1.108 1.00 90.62 68 LEU A C 1
ATOM 566 O O . LEU A 1 68 ? -0.666 6.781 2.249 1.00 90.62 68 LEU A O 1
ATOM 570 N N . CYS A 1 69 ? -0.100 7.470 0.195 1.00 89.50 69 CYS A N 1
ATOM 571 C CA . CYS A 1 69 ? -0.356 8.888 0.466 1.00 89.50 69 CYS A CA 1
ATOM 572 C C . CYS A 1 69 ? -1.829 9.146 0.810 1.00 89.50 6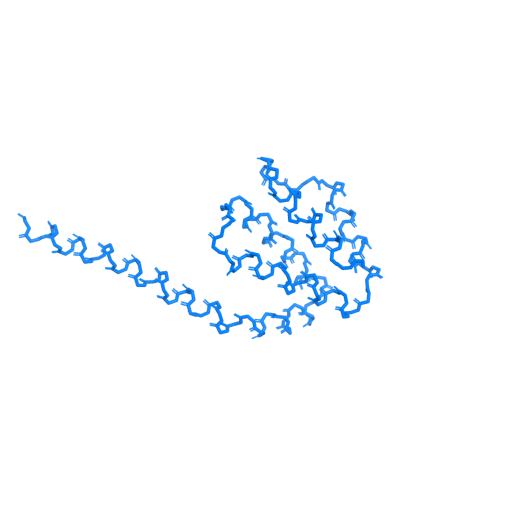9 CYS A C 1
ATOM 574 O O . CYS A 1 69 ? -2.131 9.870 1.758 1.00 89.50 69 CYS A O 1
ATOM 576 N N . TYR A 1 70 ? -2.762 8.527 0.080 1.00 89.50 70 TYR A N 1
ATOM 577 C CA . TYR A 1 70 ? -4.182 8.601 0.428 1.00 89.50 70 TYR A CA 1
ATOM 578 C C . TYR A 1 70 ? -4.459 8.028 1.829 1.00 89.50 70 TYR A C 1
ATOM 580 O O . TYR A 1 70 ? -5.196 8.635 2.613 1.00 89.50 70 TYR A O 1
ATOM 588 N N . ILE A 1 71 ? -3.856 6.880 2.148 1.00 89.19 71 ILE A N 1
ATOM 589 C CA . ILE A 1 71 ? -3.993 6.228 3.453 1.00 89.19 71 ILE A CA 1
ATOM 590 C C . ILE A 1 71 ? -3.449 7.123 4.567 1.00 89.19 71 ILE A C 1
ATOM 592 O O . ILE A 1 71 ? -4.138 7.300 5.566 1.00 89.19 71 ILE A O 1
ATOM 596 N N . TYR A 1 72 ? -2.268 7.716 4.391 1.00 89.31 72 TYR A N 1
ATOM 597 C CA . TYR A 1 72 ? -1.674 8.645 5.354 1.00 89.31 72 TYR A CA 1
ATOM 598 C C . TYR A 1 72 ? -2.622 9.806 5.677 1.00 89.31 72 TYR A C 1
ATOM 600 O O . TYR A 1 72 ? -2.850 10.110 6.845 1.00 89.31 72 TYR A O 1
ATOM 608 N N . ASN A 1 73 ? -3.240 10.396 4.652 1.00 90.69 73 ASN A N 1
ATOM 609 C CA . ASN A 1 73 ? -4.164 11.517 4.829 1.00 90.69 73 ASN A CA 1
ATOM 610 C C . ASN A 1 73 ? -5.494 11.111 5.487 1.00 90.69 73 ASN A C 1
ATOM 612 O O . ASN A 1 73 ? -6.105 11.918 6.180 1.00 90.69 73 ASN A O 1
ATOM 616 N N . SER A 1 74 ? -5.961 9.879 5.264 1.00 92.06 74 SER A N 1
ATOM 617 C CA . SER A 1 74 ? -7.282 9.424 5.733 1.00 92.06 74 SER A CA 1
ATOM 618 C C . SER A 1 74 ? -7.235 8.683 7.072 1.00 92.06 74 SER A C 1
ATOM 620 O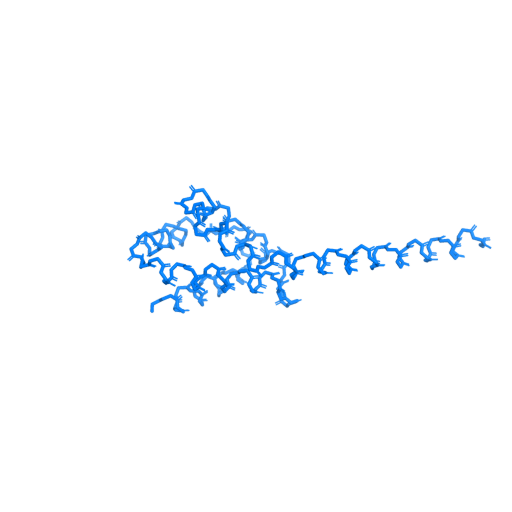 O . SER A 1 74 ? -8.213 8.687 7.817 1.00 92.06 74 SER A O 1
ATOM 622 N N . TYR A 1 75 ? -6.116 8.019 7.367 1.00 93.38 75 TYR A N 1
ATOM 623 C CA . TYR A 1 75 ? -5.919 7.133 8.517 1.00 93.38 75 TYR A CA 1
ATOM 624 C C . TYR A 1 75 ? -4.521 7.333 9.140 1.00 93.38 75 TYR A C 1
ATOM 626 O O . TYR A 1 75 ? -3.748 6.372 9.232 1.00 93.38 75 TYR A O 1
ATOM 634 N N . PRO A 1 76 ? -4.172 8.560 9.571 1.00 91.44 76 PRO A N 1
ATOM 635 C CA . PRO A 1 76 ? -2.803 8.918 9.947 1.00 91.44 76 PRO A CA 1
ATOM 636 C C . PRO A 1 76 ? -2.245 8.072 11.095 1.00 91.44 76 PRO A C 1
ATOM 638 O O . PRO A 1 76 ? -1.087 7.669 11.042 1.00 91.44 76 PRO A O 1
ATOM 641 N N . GLU A 1 77 ? -3.053 7.749 12.106 1.00 92.56 77 GLU A N 1
ATOM 642 C CA . GLU A 1 77 ? -2.583 6.986 13.271 1.00 92.56 77 GLU A CA 1
ATOM 643 C C . GLU A 1 77 ? -2.272 5.526 12.924 1.00 92.56 77 GLU A C 1
ATOM 645 O O . GLU A 1 77 ? -1.190 5.035 13.236 1.00 92.56 77 GLU A O 1
ATOM 650 N N . ILE A 1 78 ? -3.152 4.866 12.162 1.00 88.88 78 ILE A N 1
ATOM 651 C CA . ILE A 1 78 ? -2.923 3.494 11.675 1.00 88.88 78 ILE A CA 1
ATOM 652 C C . ILE A 1 78 ? -1.692 3.459 10.759 1.00 88.88 78 ILE A C 1
ATOM 654 O O . ILE A 1 78 ? -0.887 2.527 10.811 1.00 88.88 78 ILE A O 1
ATOM 658 N N . PHE A 1 79 ? -1.528 4.482 9.916 1.00 89.81 79 PHE A N 1
ATOM 659 C CA . PHE A 1 79 ? -0.368 4.596 9.042 1.00 89.81 79 PHE A CA 1
ATOM 660 C C . PHE A 1 79 ? 0.933 4.739 9.839 1.00 89.81 79 PHE A C 1
ATOM 662 O O . PHE A 1 79 ? 1.888 4.019 9.558 1.00 89.81 79 PHE A O 1
ATOM 669 N N . LYS A 1 80 ? 0.981 5.631 10.840 1.00 88.88 80 LYS A N 1
ATOM 670 C CA . LYS A 1 80 ? 2.159 5.826 11.703 1.00 88.88 80 LYS A CA 1
ATOM 671 C C . LYS A 1 80 ? 2.522 4.550 12.459 1.00 88.88 80 LYS A C 1
ATOM 673 O O . LYS A 1 80 ? 3.696 4.191 12.493 1.00 88.88 80 LYS A O 1
ATOM 678 N N . GLU A 1 81 ? 1.525 3.870 13.024 1.00 88.94 81 GLU A N 1
ATOM 679 C CA . GLU A 1 81 ? 1.704 2.598 13.728 1.00 88.94 81 GLU A CA 1
ATOM 680 C C . GLU A 1 81 ? 2.310 1.542 12.797 1.00 88.94 81 GLU A C 1
ATOM 682 O O . GLU A 1 81 ? 3.349 0.961 13.104 1.00 88.94 81 GLU A O 1
ATOM 687 N N . THR A 1 82 ? 1.728 1.375 11.606 1.00 87.75 82 THR A N 1
ATOM 688 C CA . THR A 1 82 ? 2.227 0.423 10.606 1.00 87.75 82 THR A CA 1
ATOM 689 C C . THR A 1 82 ? 3.646 0.787 10.158 1.00 87.75 82 THR A C 1
ATOM 691 O O . THR A 1 82 ? 4.524 -0.070 10.101 1.00 87.75 82 THR A O 1
ATOM 694 N N . LEU A 1 83 ? 3.914 2.067 9.882 1.00 86.56 83 LEU A N 1
ATOM 695 C CA . LEU A 1 83 ? 5.230 2.547 9.456 1.00 86.56 83 LEU A CA 1
ATOM 696 C C . LEU A 1 83 ? 6.309 2.292 10.517 1.00 86.56 83 LEU A C 1
ATOM 698 O O . LEU A 1 83 ? 7.446 1.969 10.164 1.00 86.56 83 LEU A O 1
ATOM 702 N N . ALA A 1 84 ? 5.978 2.415 11.805 1.00 87.06 84 ALA A N 1
ATOM 703 C CA . ALA A 1 84 ? 6.916 2.148 12.890 1.00 87.06 84 ALA A CA 1
ATOM 704 C C . ALA A 1 84 ? 7.448 0.705 12.842 1.00 87.06 84 ALA A C 1
ATOM 706 O O . ALA A 1 84 ? 8.647 0.501 13.042 1.00 87.06 84 ALA A O 1
ATOM 707 N N . THR A 1 85 ? 6.602 -0.268 12.479 1.00 88.19 85 THR A N 1
ATOM 708 C CA . THR A 1 85 ? 6.993 -1.675 12.288 1.00 88.19 85 THR A CA 1
ATOM 709 C C . THR A 1 85 ? 8.026 -1.849 11.169 1.00 88.19 85 THR A C 1
ATOM 711 O O . THR A 1 85 ? 8.945 -2.655 11.294 1.00 88.19 85 THR A O 1
ATOM 714 N N . PHE A 1 86 ? 7.928 -1.063 10.092 1.00 84.69 86 PHE A N 1
ATOM 715 C CA . PHE A 1 86 ? 8.815 -1.173 8.925 1.00 84.69 86 PHE A CA 1
ATOM 716 C C . PHE A 1 86 ? 10.032 -0.245 8.963 1.00 84.69 86 PHE A C 1
ATOM 718 O O . PHE A 1 86 ? 10.963 -0.423 8.176 1.00 84.69 86 PHE A O 1
ATOM 725 N N . LYS A 1 87 ? 10.078 0.724 9.883 1.00 81.50 87 LYS A N 1
ATOM 726 C CA . LYS A 1 87 ? 11.180 1.692 10.011 1.00 81.50 87 LYS A CA 1
ATOM 727 C C . LYS A 1 87 ? 12.577 1.039 10.077 1.00 81.50 87 LYS A C 1
ATOM 729 O O . LYS A 1 87 ? 13.473 1.547 9.397 1.00 81.50 87 LYS A O 1
ATOM 734 N N . PRO A 1 88 ? 12.800 -0.081 10.802 1.00 82.44 88 PRO A N 1
ATOM 735 C CA . PRO A 1 88 ? 14.092 -0.774 10.791 1.00 82.44 88 PRO A CA 1
ATOM 736 C C . PRO A 1 88 ? 14.460 -1.333 9.407 1.00 82.44 88 PRO A C 1
ATOM 738 O O . PRO A 1 88 ? 15.577 -1.128 8.936 1.00 82.44 88 PRO A O 1
ATOM 741 N N . LEU A 1 89 ? 13.505 -1.973 8.724 1.00 77.06 89 LEU A N 1
ATOM 742 C CA . LEU A 1 89 ? 13.670 -2.532 7.375 1.00 77.06 89 LEU A CA 1
ATOM 743 C C . LEU A 1 89 ? 13.974 -1.448 6.333 1.00 77.06 89 LEU A C 1
ATOM 745 O O . LEU A 1 89 ? 14.868 -1.617 5.503 1.00 77.06 89 LEU A O 1
ATOM 749 N N . ILE A 1 90 ? 13.273 -0.315 6.406 1.00 76.06 90 ILE A N 1
ATOM 750 C CA . ILE A 1 90 ? 13.513 0.849 5.543 1.00 76.06 90 ILE A CA 1
ATOM 751 C C . ILE A 1 90 ? 14.936 1.376 5.747 1.00 76.06 90 ILE A C 1
ATOM 753 O O . ILE A 1 90 ? 15.643 1.622 4.771 1.00 76.06 90 ILE A O 1
ATOM 757 N N . LYS A 1 91 ? 15.381 1.506 7.005 1.00 75.69 91 LYS A N 1
ATOM 758 C CA . LYS A 1 91 ? 16.733 1.977 7.335 1.00 75.69 91 LYS A CA 1
ATOM 759 C C . LYS A 1 91 ? 17.811 1.066 6.742 1.00 75.69 91 LYS A C 1
ATOM 761 O O . LYS A 1 91 ? 18.732 1.574 6.111 1.00 75.69 91 LYS A O 1
ATOM 766 N N . ILE A 1 92 ? 17.664 -0.252 6.889 1.00 75.75 92 ILE A N 1
ATOM 767 C CA . ILE A 1 92 ? 18.597 -1.240 6.321 1.00 75.75 92 ILE A CA 1
ATOM 768 C C . ILE A 1 92 ? 18.678 -1.092 4.796 1.00 75.75 92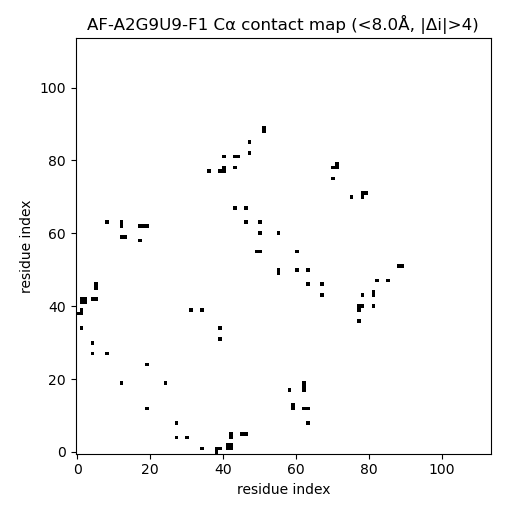 ILE A C 1
ATOM 770 O O . ILE A 1 92 ? 19.768 -1.035 4.232 1.00 75.75 92 ILE A O 1
ATOM 774 N N . ARG A 1 93 ? 17.531 -0.976 4.115 1.00 68.75 93 ARG A N 1
ATOM 775 C CA . ARG A 1 93 ? 17.491 -0.820 2.652 1.00 68.75 93 ARG A CA 1
ATOM 776 C C . ARG A 1 93 ? 18.097 0.488 2.170 1.00 68.75 93 ARG A C 1
ATOM 778 O O . ARG A 1 93 ? 18.800 0.488 1.167 1.00 68.75 93 ARG A O 1
ATOM 785 N N . TYR A 1 94 ? 17.838 1.582 2.878 1.00 70.50 94 TYR A N 1
ATOM 786 C CA . TYR A 1 94 ? 18.431 2.877 2.569 1.00 70.50 94 TYR A CA 1
ATOM 787 C C . TYR A 1 94 ? 19.959 2.832 2.693 1.00 70.50 94 TYR A C 1
ATOM 789 O O . TYR A 1 94 ? 20.661 3.279 1.793 1.00 70.50 94 TYR A O 1
ATOM 797 N N . GLN A 1 95 ? 20.478 2.217 3.760 1.00 73.75 95 GLN A N 1
ATOM 798 C CA . GLN A 1 95 ? 21.919 2.036 3.958 1.00 73.75 95 GLN A CA 1
ATOM 799 C C . GLN A 1 95 ? 22.552 1.150 2.873 1.00 73.75 95 GLN A C 1
ATOM 801 O O . GLN A 1 95 ? 23.603 1.503 2.342 1.00 73.75 95 GLN A O 1
ATOM 806 N N . ALA A 1 96 ? 21.892 0.052 2.486 1.00 68.12 96 ALA A N 1
ATOM 807 C CA . ALA A 1 96 ? 22.346 -0.806 1.389 1.00 68.12 96 ALA A CA 1
ATOM 808 C C . ALA A 1 96 ? 22.371 -0.061 0.040 1.00 68.12 96 ALA A C 1
ATOM 810 O O . ALA A 1 96 ? 23.354 -0.141 -0.690 1.00 68.12 96 ALA A O 1
ATOM 811 N N . ALA A 1 97 ? 21.336 0.731 -0.265 1.00 62.56 97 ALA A N 1
ATOM 812 C CA . ALA A 1 97 ? 21.287 1.543 -1.483 1.00 62.56 97 ALA A CA 1
ATOM 813 C C . ALA A 1 97 ? 22.379 2.630 -1.516 1.00 62.56 97 ALA A C 1
ATOM 815 O O . ALA A 1 97 ? 22.921 2.938 -2.576 1.00 62.56 97 ALA A O 1
ATOM 816 N N . GLN A 1 98 ? 22.734 3.203 -0.361 1.00 62.28 98 GLN A N 1
ATOM 817 C CA . GLN A 1 98 ? 23.843 4.154 -0.264 1.00 62.28 98 GLN A CA 1
ATOM 818 C C . GLN A 1 98 ? 25.206 3.489 -0.511 1.00 62.28 98 GLN A C 1
ATOM 820 O O . GLN A 1 98 ? 26.032 4.083 -1.204 1.00 62.28 98 GLN A O 1
ATOM 825 N N . GLN A 1 99 ? 25.423 2.262 -0.022 1.00 55.31 99 GLN A N 1
ATOM 826 C CA . GLN A 1 99 ? 26.638 1.479 -0.297 1.00 55.31 99 GLN A CA 1
ATOM 827 C C . GLN A 1 99 ? 26.747 1.051 -1.771 1.00 55.31 99 GLN A C 1
ATOM 829 O O . GLN A 1 99 ? 27.829 1.154 -2.345 1.00 55.31 99 GLN A O 1
ATOM 834 N N . ASP A 1 100 ? 25.639 0.686 -2.423 1.00 53.56 100 ASP A N 1
ATOM 835 C CA . ASP A 1 100 ? 25.613 0.443 -3.877 1.00 53.56 100 ASP A CA 1
ATOM 836 C C . ASP A 1 100 ? 25.938 1.718 -4.686 1.00 53.56 100 ASP A C 1
ATOM 838 O O . ASP A 1 100 ? 26.558 1.650 -5.747 1.00 53.56 100 ASP A O 1
ATOM 842 N N . SER A 1 101 ? 25.611 2.910 -4.167 1.00 54.84 101 SER A N 1
ATOM 843 C CA . SER A 1 101 ? 26.050 4.180 -4.773 1.00 54.84 101 SER A CA 1
ATOM 844 C C . SER A 1 101 ? 27.537 4.496 -4.519 1.00 54.84 101 SER A C 1
ATOM 846 O O 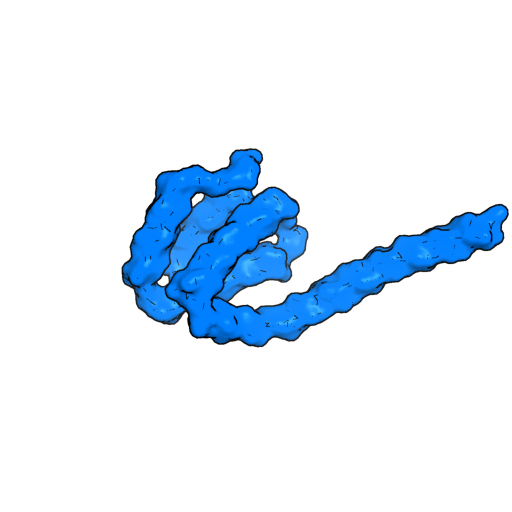. SER A 1 101 ? 28.171 5.191 -5.313 1.00 54.84 101 SER A O 1
ATOM 848 N N . GLU A 1 102 ? 28.138 3.953 -3.455 1.00 52.00 102 GLU A N 1
ATOM 849 C CA . GLU A 1 102 ? 29.579 4.068 -3.178 1.00 52.00 102 GLU A CA 1
ATOM 850 C C . GLU A 1 102 ? 30.415 3.097 -4.033 1.00 52.00 102 GLU A C 1
ATOM 852 O O . GLU A 1 102 ? 31.558 3.410 -4.362 1.00 52.00 102 GLU A O 1
ATOM 857 N N . LEU A 1 103 ? 29.838 1.986 -4.510 1.00 49.22 103 LEU A N 1
ATOM 858 C CA . LEU A 1 103 ? 30.430 1.143 -5.565 1.00 49.22 103 LEU A CA 1
ATOM 859 C C . LEU A 1 103 ? 30.623 1.914 -6.891 1.00 49.22 103 LEU A C 1
ATOM 861 O O . LEU A 1 103 ? 31.595 1.678 -7.617 1.00 49.22 103 LEU A O 1
ATOM 865 N N . SER A 1 104 ? 29.775 2.913 -7.169 1.00 49.31 104 SER A N 1
ATOM 866 C CA . SER A 1 104 ? 29.978 3.869 -8.270 1.00 49.31 104 SER A CA 1
ATOM 867 C C . SER A 1 104 ? 31.136 4.841 -7.987 1.00 49.31 104 SER A C 1
ATOM 869 O O . SER A 1 104 ? 31.944 5.105 -8.878 1.00 49.31 104 SER A O 1
ATOM 871 N N . LYS A 1 105 ? 31.328 5.286 -6.733 1.00 48.91 105 LYS A N 1
ATOM 872 C CA . LYS A 1 105 ? 32.512 6.082 -6.343 1.00 48.91 105 LYS A CA 1
ATOM 873 C C . LYS A 1 105 ? 33.813 5.282 -6.418 1.00 48.91 105 LYS A C 1
ATOM 875 O O . LYS A 1 105 ? 34.833 5.842 -6.806 1.00 48.91 105 LYS A O 1
ATOM 880 N N . ALA A 1 106 ? 33.792 3.995 -6.071 1.00 47.97 106 ALA A N 1
ATOM 881 C CA . ALA A 1 106 ? 34.950 3.112 -6.205 1.00 47.97 106 ALA A CA 1
ATOM 882 C C . ALA A 1 106 ? 35.344 2.935 -7.681 1.00 47.97 106 ALA A C 1
ATOM 884 O O . ALA A 1 106 ? 36.520 3.058 -8.011 1.00 47.97 106 ALA A O 1
ATOM 885 N N . SER A 1 107 ? 34.362 2.769 -8.573 1.00 44.06 107 SER A N 1
ATOM 886 C CA . SER A 1 107 ? 34.573 2.714 -10.029 1.00 44.06 107 SER A CA 1
ATOM 887 C C . SER A 1 107 ? 35.065 4.056 -10.601 1.00 44.06 107 SER A C 1
ATOM 889 O O . SER A 1 107 ? 35.978 4.082 -11.421 1.00 44.06 107 SER A O 1
ATOM 891 N N . TYR A 1 108 ? 34.533 5.186 -10.119 1.00 42.84 108 TYR A N 1
ATOM 892 C CA . TYR A 1 108 ? 34.981 6.538 -10.480 1.00 42.84 108 TYR A CA 1
ATOM 893 C C . TYR A 1 108 ? 36.411 6.839 -10.002 1.00 42.84 108 TYR A C 1
ATOM 895 O O . TYR A 1 108 ? 37.205 7.396 -10.751 1.00 42.84 108 TYR A O 1
ATOM 903 N N . ASN A 1 109 ? 36.783 6.432 -8.786 1.00 45.34 109 ASN A N 1
ATOM 904 C CA . ASN A 1 109 ? 38.147 6.5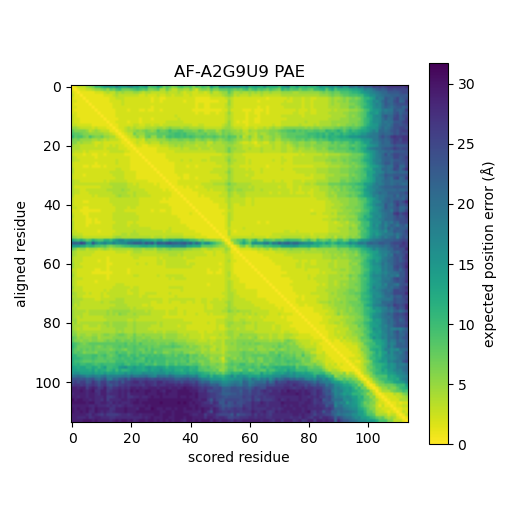92 -8.269 1.00 45.34 109 ASN A CA 1
ATOM 905 C C . ASN A 1 109 ? 39.155 5.656 -8.956 1.00 45.34 109 ASN A C 1
ATOM 907 O O . ASN A 1 109 ? 40.326 6.012 -9.065 1.00 45.34 109 ASN A O 1
ATOM 911 N N . LEU A 1 110 ? 38.712 4.491 -9.441 1.00 39.09 110 LEU A N 1
ATOM 912 C CA . LEU A 1 110 ? 39.535 3.596 -10.258 1.00 39.09 110 LEU A CA 1
ATOM 913 C C . LEU A 1 110 ? 39.803 4.195 -11.652 1.00 39.09 110 LEU A C 1
ATOM 915 O O . LEU A 1 110 ? 40.916 4.100 -12.152 1.00 39.09 110 LEU A O 1
ATOM 919 N N . LEU A 1 111 ? 38.803 4.857 -12.248 1.00 34.12 111 LEU A N 1
ATOM 920 C CA . LEU A 1 111 ? 38.898 5.515 -13.560 1.00 34.12 111 LEU A CA 1
ATOM 921 C C . LEU A 1 111 ? 39.573 6.895 -13.522 1.00 34.12 111 LEU A C 1
ATOM 923 O O . LEU A 1 111 ? 40.034 7.367 -14.549 1.00 34.12 111 LEU A O 1
ATOM 927 N N . LYS A 1 112 ? 39.635 7.548 -12.355 1.00 29.73 112 LYS A N 1
ATOM 928 C CA . LYS A 1 112 ? 40.295 8.852 -12.155 1.00 29.73 112 LYS A CA 1
ATOM 929 C C . LYS A 1 112 ? 41.828 8.757 -12.068 1.00 29.73 112 LYS A C 1
ATOM 931 O O . LYS A 1 112 ? 42.502 9.778 -12.151 1.00 29.73 112 LYS A O 1
ATOM 936 N N . ASN A 1 113 ? 42.360 7.555 -11.851 1.00 41.47 113 ASN A N 1
ATOM 937 C CA . ASN A 1 113 ? 43.799 7.280 -11.770 1.00 41.47 113 ASN A CA 1
ATOM 938 C C . ASN A 1 113 ? 44.343 6.556 -13.022 1.00 41.47 113 ASN A C 1
ATOM 940 O O . ASN A 1 113 ? 45.470 6.062 -12.991 1.00 41.47 113 ASN A O 1
ATOM 944 N N . LEU A 1 114 ? 43.539 6.484 -14.089 1.00 32.97 114 LEU A N 1
ATOM 945 C CA . LEU A 1 114 ? 43.985 6.280 -15.471 1.00 32.97 114 LEU A CA 1
ATOM 946 C C . LEU A 1 114 ? 44.068 7.647 -16.157 1.00 32.97 114 LEU A C 1
ATOM 948 O O . LEU A 1 114 ? 44.979 7.814 -16.994 1.00 32.97 114 LEU A O 1
#

Mean predicted aligned error: 8.24 Å

Organism: Trichomonas vaginalis (strain ATCC PRA-98 / G3) (NCBI:txid412133)

Sequence (114 aa):
MSRRLLNQIINESQSSSGTWSYTFMFEVRNILKNLRQNDKVKVFTGLFEVILHKEITELQKFKLSQLLCYIYNSYPEIFKETLATFKPLIKIRYQAAQQDSELSKASYNLLKNL